Protein AF-A0A101JS19-F1 (afdb_monomer_lite)

Secondary structure (DSSP, 8-state):
--PPPEEEEESSHHHHHHHHHHHT--TTTEEE-S-GGGGTT-SS-EEEEETTGGG-TTHHHHHHHHHHTT-

Structure (mmCIF, N/CA/C/O backbone):
data_AF-A0A101JS19-F1
#
_entry.id   AF-A0A101JS19-F1
#
loop_
_atom_site.group_PDB
_atom_site.id
_atom_site.type_symbol
_atom_site.label_atom_id
_atom_site.label_alt_id
_atom_site.label_comp_id
_atom_site.label_asym_id
_atom_site.label_entity_id
_atom_site.label_seq_id
_atom_site.pdbx_PDB_ins_code
_atom_site.Cartn_x
_atom_site.Cartn_y
_atom_site.Cartn_z
_atom_site.occupancy
_atom_site.B_iso_or_equiv
_atom_site.auth_seq_id
_atom_site.auth_comp_id
_atom_site.auth_asym_id
_atom_site.auth_atom_id
_atom_site.pdbx_PDB_model_num
ATOM 1 N N . MET A 1 1 ? -11.316 -19.391 3.819 1.00 41.59 1 MET A N 1
ATOM 2 C CA . MET A 1 1 ? -11.520 -18.235 2.922 1.00 41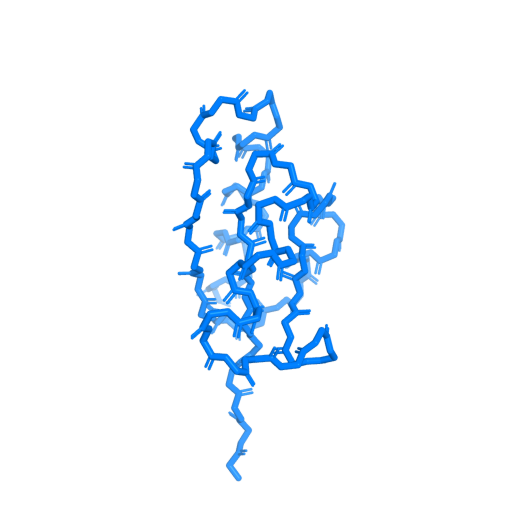.59 1 MET A CA 1
ATOM 3 C C . MET A 1 1 ? -10.243 -17.422 2.961 1.00 41.59 1 MET A C 1
ATOM 5 O O . MET A 1 1 ? -9.953 -16.862 4.007 1.00 41.59 1 MET A O 1
ATOM 9 N N . SER A 1 2 ? -9.431 -17.443 1.904 1.00 50.56 2 SER A N 1
ATOM 10 C CA . SER A 1 2 ? -8.240 -16.588 1.843 1.00 50.56 2 SER A CA 1
ATOM 11 C C . SER A 1 2 ? -8.706 -15.182 1.502 1.00 50.56 2 SER A C 1
ATOM 13 O O . SER A 1 2 ? -9.031 -14.898 0.352 1.00 50.56 2 SER A O 1
ATOM 15 N N . THR A 1 3 ? -8.844 -14.338 2.519 1.00 62.44 3 THR A N 1
ATOM 16 C CA . THR A 1 3 ? -9.091 -12.909 2.344 1.00 62.44 3 THR A CA 1
ATOM 17 C C . THR A 1 3 ? -7.946 -12.352 1.507 1.00 62.44 3 THR A C 1
ATOM 19 O O . THR A 1 3 ? -6.778 -12.564 1.836 1.00 62.44 3 THR A O 1
ATOM 22 N N . ALA A 1 4 ? -8.266 -11.713 0.382 1.00 70.94 4 ALA A N 1
ATOM 23 C CA . ALA A 1 4 ? -7.248 -11.066 -0.432 1.00 70.94 4 ALA A CA 1
ATOM 24 C C . ALA A 1 4 ? -6.512 -10.021 0.428 1.00 70.94 4 ALA A C 1
ATOM 26 O O . ALA A 1 4 ? -7.167 -9.329 1.215 1.00 70.94 4 ALA A O 1
ATOM 27 N N . PRO A 1 5 ? -5.180 -9.902 0.309 1.00 82.94 5 PRO A N 1
ATOM 28 C CA . PRO A 1 5 ? -4.434 -8.907 1.065 1.00 82.94 5 PRO A CA 1
ATOM 29 C C . PRO A 1 5 ? -4.935 -7.504 0.704 1.00 82.94 5 PRO A C 1
ATOM 31 O O . PRO A 1 5 ? -5.102 -7.183 -0.476 1.00 82.94 5 PRO A O 1
ATOM 34 N N . ILE A 1 6 ? -5.190 -6.676 1.717 1.00 88.62 6 ILE A N 1
ATOM 35 C CA . ILE A 1 6 ? -5.610 -5.286 1.523 1.00 88.62 6 ILE A CA 1
ATOM 36 C C . ILE A 1 6 ? -4.351 -4.436 1.401 1.00 88.62 6 ILE A C 1
ATOM 38 O O . ILE A 1 6 ? -3.560 -4.374 2.337 1.00 88.62 6 ILE A O 1
ATOM 42 N N . VAL A 1 7 ? -4.159 -3.771 0.267 1.00 90.62 7 VAL A N 1
ATOM 43 C CA . VAL A 1 7 ? -3.076 -2.804 0.075 1.00 90.62 7 VAL A CA 1
ATOM 44 C C . VAL A 1 7 ? -3.613 -1.407 0.336 1.00 90.62 7 VAL A C 1
ATOM 46 O O . VAL A 1 7 ? -4.539 -0.960 -0.337 1.00 90.62 7 VAL A O 1
ATOM 49 N N . LEU A 1 8 ? -3.007 -0.705 1.288 1.00 92.06 8 LEU A N 1
ATOM 50 C CA . LEU A 1 8 ? -3.368 0.658 1.651 1.00 92.06 8 LEU A CA 1
ATOM 51 C C . LEU A 1 8 ? -2.359 1.651 1.064 1.00 92.06 8 LEU A C 1
ATOM 53 O O . LEU A 1 8 ? -1.178 1.636 1.422 1.00 92.06 8 LEU A O 1
ATOM 57 N N . ILE A 1 9 ? 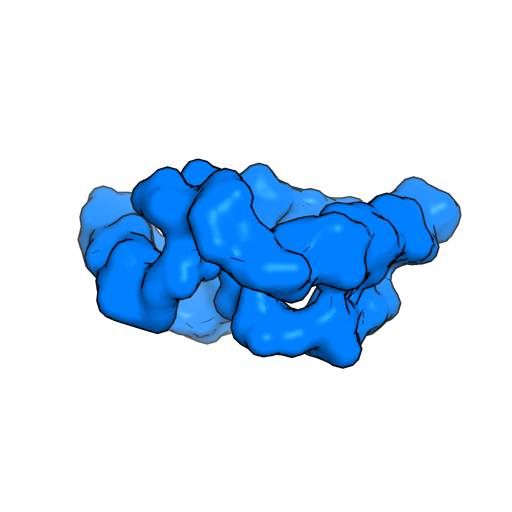-2.831 2.539 0.192 1.00 91.81 9 ILE A N 1
ATOM 58 C CA . ILE A 1 9 ? -2.050 3.634 -0.387 1.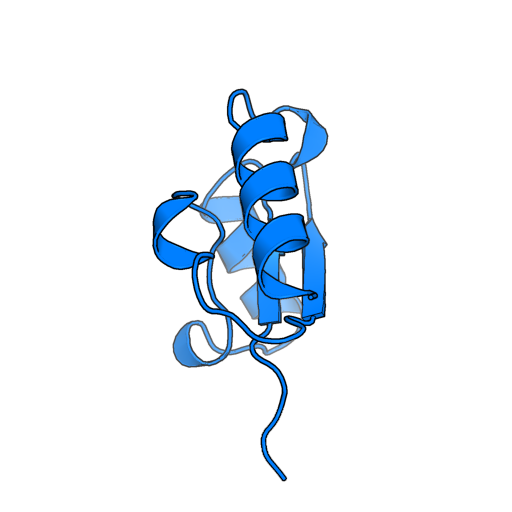00 91.81 9 ILE A CA 1
ATOM 59 C C . ILE A 1 9 ? -2.485 4.932 0.294 1.00 91.81 9 ILE A C 1
ATOM 61 O O . ILE A 1 9 ? -3.588 5.419 0.052 1.00 91.81 9 ILE A O 1
ATOM 65 N N . ALA A 1 10 ? -1.616 5.488 1.138 1.00 91.88 10 ALA A N 1
ATOM 66 C CA . ALA A 1 10 ? -1.797 6.796 1.768 1.00 91.88 10 ALA A CA 1
ATOM 67 C C . ALA A 1 10 ? -0.625 7.719 1.427 1.00 91.88 10 ALA A C 1
ATOM 69 O O . ALA A 1 10 ? 0.463 7.224 1.117 1.00 91.88 10 ALA A O 1
ATOM 70 N N . GLY A 1 11 ? -0.837 9.036 1.494 1.00 88.12 11 GLY A N 1
ATOM 71 C CA . GLY A 1 11 ? 0.226 10.028 1.318 1.00 88.12 11 GLY A CA 1
ATOM 72 C C . GLY A 1 11 ? 1.237 9.997 2.465 1.00 88.12 11 GLY A C 1
ATOM 73 O O . GLY A 1 11 ? 2.428 10.208 2.254 1.00 88.12 11 GLY A O 1
ATOM 74 N N . THR A 1 12 ? 0.784 9.659 3.674 1.00 87.00 12 THR A N 1
ATOM 75 C CA . THR A 1 12 ? 1.640 9.496 4.855 1.00 87.00 12 THR A CA 1
ATOM 76 C C . THR A 1 12 ? 1.255 8.282 5.704 1.00 87.00 12 THR A C 1
ATOM 78 O O . THR A 1 12 ? 0.108 7.832 5.720 1.00 87.00 12 THR A O 1
ATOM 81 N N . THR A 1 13 ? 2.203 7.787 6.507 1.00 84.94 13 THR A N 1
ATOM 82 C CA . THR A 1 13 ? 1.943 6.716 7.486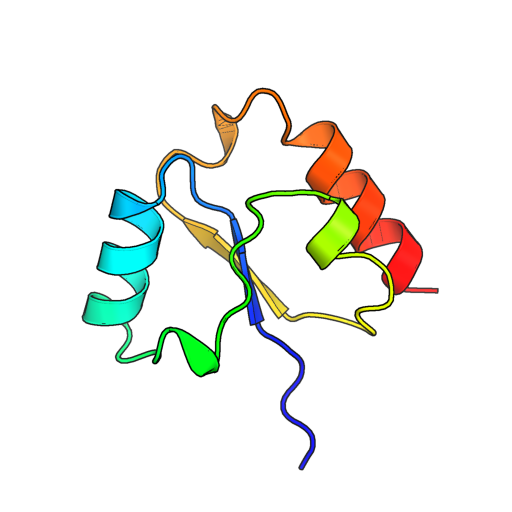 1.00 84.94 13 THR A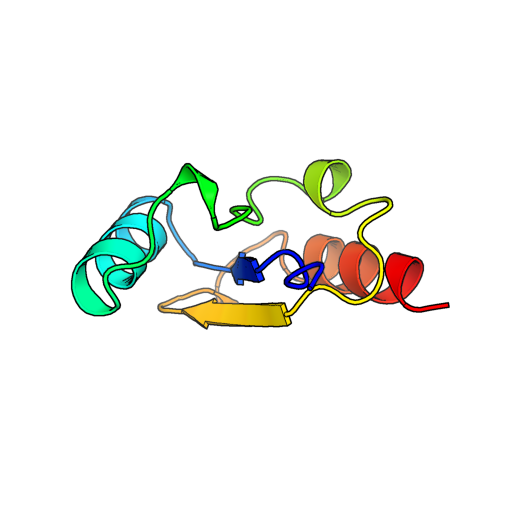 CA 1
ATOM 83 C C . THR A 1 13 ? 0.888 7.124 8.522 1.00 84.94 13 THR A C 1
ATOM 85 O O . THR A 1 13 ? 0.155 6.273 9.021 1.00 84.94 13 THR A O 1
ATOM 88 N N . ALA A 1 14 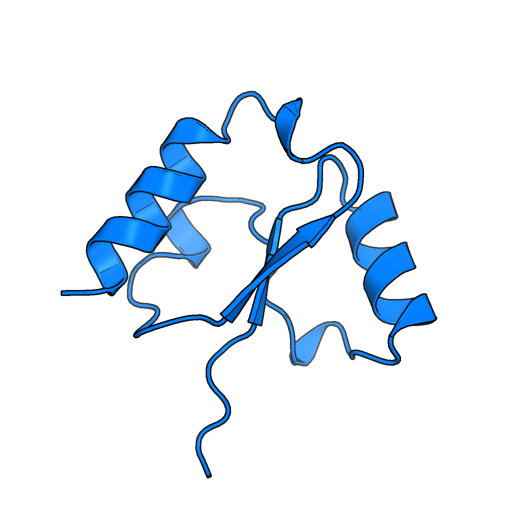? 0.780 8.419 8.839 1.00 88.50 14 ALA A N 1
ATOM 89 C CA . ALA A 1 14 ? -0.225 8.932 9.765 1.00 88.50 14 ALA A CA 1
ATOM 90 C C . ALA A 1 14 ? -1.647 8.782 9.198 1.00 88.50 14 ALA A C 1
ATOM 92 O O . ALA A 1 14 ? -2.521 8.261 9.888 1.00 88.50 14 ALA A O 1
ATOM 93 N N . GLU A 1 15 ? -1.855 9.147 7.929 1.00 90.31 15 GLU A N 1
ATOM 94 C CA . GLU A 1 15 ? -3.132 8.944 7.227 1.00 90.31 15 GLU A CA 1
ATOM 95 C C . GLU A 1 15 ? -3.505 7.453 7.165 1.00 90.31 15 GLU A C 1
ATOM 97 O O . GLU A 1 15 ? -4.653 7.082 7.405 1.00 90.31 15 GLU A O 1
ATOM 102 N N . ALA A 1 16 ? -2.525 6.578 6.917 1.00 88.31 16 ALA A N 1
ATOM 103 C CA . ALA A 1 16 ? -2.735 5.133 6.925 1.00 88.31 16 ALA A CA 1
ATOM 104 C C . ALA A 1 16 ? -3.189 4.599 8.293 1.00 88.31 16 ALA A C 1
ATOM 106 O O . ALA A 1 16 ? -4.140 3.819 8.384 1.00 88.31 16 ALA A O 1
ATOM 107 N N . GLN A 1 17 ? -2.524 5.028 9.369 1.00 89.06 17 GLN A N 1
ATOM 108 C CA . GLN A 1 17 ? -2.890 4.646 10.732 1.00 89.06 17 GLN A CA 1
ATOM 109 C C . GLN A 1 17 ? -4.261 5.190 11.131 1.00 89.06 17 GLN A C 1
ATOM 111 O O . GLN A 1 17 ? -5.020 4.486 11.797 1.00 89.06 17 GLN A O 1
ATOM 116 N N . GLN A 1 18 ? -4.584 6.421 10.729 1.00 91.31 18 GLN A N 1
ATOM 117 C CA . GLN A 1 18 ? -5.893 7.013 10.973 1.00 91.31 18 GLN A CA 1
ATOM 118 C C . GLN A 1 18 ? -6.997 6.187 10.306 1.00 91.31 18 GLN A C 1
ATOM 120 O O . GLN A 1 18 ? -7.932 5.777 10.992 1.00 91.31 18 GLN A O 1
ATOM 125 N N . TYR A 1 19 ? -6.837 5.834 9.029 1.00 90.06 19 TYR A N 1
ATOM 126 C CA . TYR A 1 19 ? -7.802 4.994 8.322 1.00 90.06 19 TYR A CA 1
ATOM 127 C C . TYR A 1 19 ? -8.007 3.632 9.001 1.00 90.06 19 TYR A C 1
ATOM 129 O O . TYR A 1 19 ? -9.137 3.166 9.151 1.00 90.06 19 TYR A O 1
ATOM 137 N N . CYS A 1 20 ? -6.927 2.996 9.470 1.00 90.00 20 CYS A N 1
ATOM 138 C CA . CYS A 1 20 ? -7.028 1.731 10.203 1.00 90.00 20 CYS A CA 1
ATOM 139 C C . CYS A 1 20 ? -7.852 1.877 11.493 1.00 90.00 20 CYS A C 1
ATOM 141 O O . CYS A 1 20 ? -8.677 1.021 11.800 1.00 90.00 20 CYS A O 1
ATOM 143 N N . ARG A 1 21 ? -7.684 2.985 12.227 1.00 90.69 21 ARG A N 1
ATOM 144 C CA . ARG A 1 21 ? -8.471 3.270 13.440 1.00 90.69 21 ARG A CA 1
ATOM 145 C C . ARG A 1 21 ? -9.948 3.498 13.130 1.00 90.69 21 ARG A C 1
ATOM 147 O O . ARG A 1 21 ? -10.794 2.978 13.846 1.00 90.69 21 ARG A O 1
ATOM 154 N N . GLU A 1 22 ? -10.249 4.251 12.076 1.00 91.31 22 GLU A N 1
ATOM 155 C CA . GLU A 1 22 ? -11.622 4.592 11.676 1.00 91.31 22 GLU A CA 1
ATOM 156 C C . GLU A 1 22 ? -12.398 3.375 11.158 1.00 91.31 22 GLU A C 1
ATOM 158 O O . GLU A 1 22 ? -13.593 3.239 11.409 1.00 91.31 22 GLU A O 1
ATOM 163 N N . THR A 1 23 ? -11.715 2.468 10.460 1.00 89.06 23 THR A N 1
ATOM 164 C CA . THR A 1 23 ? -12.318 1.259 9.873 1.00 89.06 23 THR A CA 1
ATOM 165 C C . THR A 1 23 ? -12.280 0.041 10.794 1.00 89.06 23 THR A C 1
ATOM 167 O O . THR A 1 23 ? -12.894 -0.980 10.490 1.00 89.06 23 THR A O 1
ATOM 170 N N . GLY A 1 24 ? -11.547 0.121 11.908 1.00 88.81 24 GLY A N 1
ATOM 171 C CA . GLY A 1 24 ? -11.281 -1.020 12.783 1.00 88.81 24 GLY A CA 1
ATOM 172 C C . GLY A 1 24 ? -10.353 -2.074 12.165 1.00 88.81 24 GLY A C 1
ATOM 173 O O . GLY A 1 24 ? -10.225 -3.166 12.722 1.00 88.81 24 GLY A O 1
ATOM 174 N N . LEU A 1 25 ? -9.706 -1.774 11.032 1.00 87.88 25 LEU A N 1
ATOM 175 C CA . LEU A 1 25 ? -8.704 -2.647 10.425 1.00 87.88 25 LEU A CA 1
ATOM 176 C C . LEU A 1 25 ? -7.470 -2.728 11.323 1.00 87.88 25 LEU A C 1
ATOM 178 O O . LEU A 1 25 ? -6.973 -1.715 11.823 1.00 87.88 25 LEU A O 1
ATOM 182 N N . GLN A 1 26 ? -6.933 -3.935 11.506 1.00 84.00 26 GLN A N 1
ATOM 183 C CA . GLN A 1 26 ? -5.676 -4.072 12.226 1.00 84.00 26 GLN A CA 1
ATOM 184 C C . GLN A 1 26 ? -4.488 -3.850 11.286 1.00 84.00 26 GLN A C 1
ATOM 186 O O . GLN A 1 26 ? -4.521 -4.302 10.142 1.00 84.00 26 GLN A O 1
ATOM 191 N N . PRO A 1 27 ? -3.380 -3.260 11.772 1.00 77.38 27 PRO A N 1
ATOM 192 C CA . PRO A 1 27 ? -2.167 -3.066 10.973 1.00 77.38 27 PRO A CA 1
ATOM 193 C C . PRO A 1 27 ? -1.591 -4.352 10.362 1.00 77.38 27 PRO A C 1
ATOM 195 O O . PRO A 1 27 ? -0.884 -4.287 9.367 1.00 77.38 27 PRO A O 1
ATOM 198 N N . ARG A 1 28 ? -1.876 -5.518 10.956 1.00 81.25 28 ARG A N 1
ATOM 199 C CA . ARG A 1 28 ? -1.454 -6.835 10.445 1.00 81.25 28 ARG A CA 1
ATOM 200 C C . ARG A 1 28 ? -2.288 -7.341 9.264 1.00 81.25 28 ARG A C 1
ATOM 202 O O . ARG A 1 28 ? -1.836 -8.231 8.556 1.00 81.25 28 ARG A O 1
ATOM 209 N N . ASP A 1 29 ? -3.491 -6.799 9.086 1.00 83.38 29 ASP A N 1
ATOM 210 C CA . ASP A 1 29 ? -4.439 -7.209 8.045 1.00 83.38 29 ASP A CA 1
ATOM 211 C C . ASP A 1 29 ? -4.303 -6.342 6.780 1.00 83.38 29 ASP A C 1
ATOM 213 O O . ASP A 1 29 ? -4.941 -6.609 5.761 1.00 83.38 29 ASP A O 1
ATOM 217 N N . VAL A 1 30 ? -3.460 -5.304 6.837 1.00 87.19 30 VAL A N 1
ATOM 218 C CA . VAL A 1 30 ? -3.226 -4.353 5.751 1.00 87.19 30 VAL A CA 1
ATOM 219 C C . VAL A 1 30 ? -1.742 -4.278 5.404 1.00 87.19 30 VAL A C 1
ATOM 221 O O . VAL A 1 30 ? -0.870 -4.260 6.267 1.00 87.19 30 VAL A O 1
ATOM 224 N N . ILE A 1 31 ? -1.447 -4.193 4.114 1.00 88.88 31 ILE A N 1
ATOM 225 C CA . ILE A 1 31 ? -0.112 -3.942 3.585 1.00 88.88 31 ILE A CA 1
ATOM 226 C C . ILE A 1 31 ? -0.048 -2.466 3.234 1.00 88.88 31 ILE A C 1
ATOM 228 O O . ILE A 1 31 ? -0.706 -2.006 2.301 1.00 88.88 31 ILE A O 1
ATOM 232 N N . TYR A 1 32 ? 0.747 -1.706 3.978 1.00 88.25 32 TYR A N 1
ATOM 233 C CA . TYR A 1 32 ? 1.006 -0.326 3.602 1.00 88.25 32 TYR A CA 1
ATOM 234 C C . TYR A 1 32 ? 1.899 -0.294 2.358 1.00 88.25 32 TYR A C 1
ATOM 236 O O . TYR A 1 32 ? 2.967 -0.910 2.335 1.00 88.25 32 TYR A O 1
ATOM 244 N N . ALA A 1 33 ? 1.474 0.435 1.328 1.00 87.25 33 ALA A N 1
ATOM 245 C CA . ALA A 1 33 ? 2.233 0.618 0.097 1.00 87.25 33 ALA A CA 1
ATOM 246 C C . ALA A 1 33 ? 3.393 1.605 0.310 1.00 87.25 33 ALA A C 1
ATOM 248 O O . ALA A 1 33 ? 3.455 2.638 -0.340 1.00 87.25 33 ALA A O 1
ATOM 249 N N . SER A 1 34 ? 4.289 1.362 1.266 1.00 82.06 34 SER A N 1
ATOM 250 C CA . SER A 1 34 ? 5.472 2.205 1.510 1.00 82.06 34 SER A CA 1
ATOM 251 C C . SER A 1 34 ? 6.590 1.984 0.497 1.00 82.06 34 SER A C 1
ATOM 253 O O . SER A 1 34 ? 7.459 2.838 0.374 1.00 82.06 34 SER A O 1
ATOM 255 N N . ASN A 1 35 ? 6.605 0.837 -0.182 1.00 80.88 35 ASN A N 1
ATOM 256 C CA . ASN A 1 35 ? 7.635 0.479 -1.147 1.00 80.88 35 ASN A CA 1
ATOM 257 C C . ASN A 1 35 ? 7.040 -0.457 -2.218 1.00 80.88 35 ASN A C 1
ATOM 259 O O . ASN A 1 35 ? 6.371 -1.420 -1.847 1.00 80.88 35 ASN A O 1
ATOM 263 N N . PRO A 1 36 ? 7.310 -0.248 -3.518 1.00 79.00 36 PRO A N 1
ATOM 264 C CA . PRO A 1 36 ? 6.910 -1.171 -4.585 1.00 79.00 36 PRO A CA 1
ATOM 265 C C . PRO A 1 36 ? 7.284 -2.641 -4.325 1.00 79.00 36 PRO A C 1
ATOM 267 O O . PRO A 1 36 ? 6.513 -3.541 -4.650 1.00 79.00 36 PRO A O 1
ATOM 270 N N . VAL A 1 37 ? 8.421 -2.903 -3.665 1.00 80.75 37 VAL A N 1
ATOM 271 C CA . VAL A 1 37 ? 8.904 -4.256 -3.323 1.00 80.75 37 VAL A CA 1
ATOM 272 C C . VAL A 1 37 ? 7.893 -5.050 -2.491 1.00 80.75 37 VAL A C 1
ATOM 274 O O . VAL A 1 37 ? 7.753 -6.252 -2.701 1.00 80.75 37 VAL A O 1
ATOM 277 N N . THR A 1 38 ? 7.145 -4.404 -1.589 1.00 80.56 38 THR A N 1
ATOM 278 C CA . THR A 1 38 ? 6.148 -5.094 -0.747 1.00 80.56 38 THR A CA 1
ATOM 279 C C . THR A 1 38 ? 4.875 -5.467 -1.508 1.00 80.56 38 THR A C 1
ATOM 281 O O . THR A 1 38 ? 4.053 -6.224 -0.995 1.00 80.56 38 THR A O 1
ATOM 284 N N . LEU A 1 39 ? 4.715 -4.948 -2.729 1.00 83.25 39 LEU A N 1
ATOM 285 C CA . LEU A 1 39 ? 3.555 -5.169 -3.590 1.00 83.25 39 LEU A CA 1
ATOM 286 C C . LEU A 1 39 ? 3.798 -6.285 -4.616 1.00 83.25 39 LEU A C 1
ATOM 288 O O . LEU A 1 39 ? 2.844 -6.861 -5.141 1.00 83.25 39 LEU A O 1
ATOM 292 N N . HIS A 1 40 ? 5.062 -6.627 -4.882 1.00 78.94 40 HIS A N 1
ATOM 293 C CA . HIS A 1 40 ? 5.411 -7.710 -5.796 1.00 78.94 40 HIS A CA 1
ATOM 294 C C . HIS A 1 40 ? 4.927 -9.070 -5.273 1.00 78.94 40 HIS A C 1
ATOM 296 O O . HIS A 1 40 ? 5.125 -9.431 -4.115 1.00 78.94 40 HIS A O 1
ATOM 302 N N . GLY A 1 41 ? 4.306 -9.856 -6.157 1.00 74.88 41 GLY A N 1
ATOM 303 C CA . GLY A 1 41 ? 3.818 -11.204 -5.844 1.00 74.88 41 GLY A CA 1
ATOM 304 C C . GLY A 1 41 ? 2.447 -11.254 -5.162 1.00 74.88 41 GLY A C 1
ATOM 305 O O . GLY A 1 41 ? 1.924 -12.350 -4.945 1.00 74.88 41 GLY A O 1
ATOM 306 N N . LEU A 1 42 ? 1.826 -10.105 -4.868 1.00 81.00 42 LEU A N 1
ATOM 307 C CA . LEU A 1 42 ? 0.449 -10.063 -4.384 1.00 81.00 42 LEU A CA 1
ATOM 308 C C . LEU A 1 42 ? -0.509 -10.450 -5.513 1.00 81.00 42 LEU A C 1
ATOM 310 O O . LEU A 1 42 ? -0.636 -9.742 -6.509 1.00 81.00 42 LEU A O 1
ATOM 314 N N . ARG A 1 43 ? -1.221 -11.567 -5.343 1.00 78.06 43 ARG A N 1
ATOM 315 C CA . ARG A 1 43 ? -2.271 -11.980 -6.279 1.00 78.06 43 ARG A CA 1
ATOM 316 C C . ARG A 1 43 ? -3.571 -11.259 -5.951 1.00 78.06 43 ARG A C 1
ATOM 318 O O . ARG A 1 43 ? -4.195 -11.564 -4.937 1.00 78.06 43 ARG A O 1
ATOM 325 N N . ARG A 1 44 ? -3.993 -10.354 -6.840 1.00 78.50 44 ARG A N 1
ATOM 326 C CA . ARG A 1 44 ? -5.273 -9.620 -6.762 1.00 78.50 44 ARG A CA 1
ATOM 327 C C . ARG A 1 44 ? -5.527 -8.954 -5.394 1.00 78.50 44 ARG A C 1
ATOM 329 O O . ARG A 1 44 ? -6.542 -9.252 -4.759 1.00 78.50 44 ARG A O 1
ATOM 336 N N . PRO A 1 45 ? -4.625 -8.080 -4.914 1.00 86.62 45 PRO A N 1
ATOM 337 C CA . PRO A 1 45 ? -4.864 -7.357 -3.673 1.00 86.62 45 PRO A CA 1
ATOM 338 C C . PRO A 1 45 ? -6.080 -6.431 -3.791 1.00 86.62 45 PRO A C 1
ATOM 340 O O . PRO A 1 45 ? -6.343 -5.851 -4.847 1.00 86.62 45 PRO A O 1
ATOM 343 N N . ALA A 1 46 ? -6.797 -6.246 -2.685 1.00 87.62 46 ALA A N 1
ATOM 344 C CA . ALA A 1 46 ? -7.801 -5.195 -2.582 1.00 87.62 46 ALA A CA 1
ATOM 345 C C . ALA A 1 46 ? -7.087 -3.862 -2.329 1.00 87.62 46 ALA A C 1
ATOM 347 O O . ALA A 1 46 ? -6.496 -3.670 -1.270 1.00 87.62 46 ALA A O 1
ATOM 348 N N . VAL A 1 47 ? -7.109 -2.949 -3.300 1.00 89.44 47 VAL A N 1
ATOM 349 C CA . VAL A 1 47 ? -6.411 -1.661 -3.191 1.00 89.44 47 VAL A CA 1
ATOM 350 C C . VAL A 1 47 ? -7.341 -0.607 -2.605 1.00 89.44 47 VAL A C 1
ATOM 352 O O . VAL A 1 47 ? -8.404 -0.325 -3.156 1.00 89.44 47 VAL A O 1
ATOM 355 N N . VAL A 1 48 ? -6.907 0.014 -1.514 1.00 91.19 48 VAL A N 1
ATOM 356 C CA . VAL A 1 48 ? -7.616 1.087 -0.822 1.00 91.19 48 VAL A CA 1
ATOM 357 C C . VAL A 1 48 ? -6.742 2.336 -0.842 1.00 91.19 48 VAL A C 1
ATOM 359 O O . VAL A 1 48 ? -5.592 2.314 -0.407 1.00 91.19 48 VAL A O 1
ATOM 362 N N . ARG A 1 49 ? -7.285 3.432 -1.372 1.00 92.44 49 ARG A N 1
ATOM 363 C CA . ARG A 1 49 ? -6.596 4.719 -1.509 1.00 92.44 49 ARG A CA 1
ATOM 364 C C . ARG A 1 49 ? -7.171 5.709 -0.503 1.00 92.44 49 ARG A C 1
ATOM 366 O O . ARG A 1 49 ? -8.389 5.866 -0.449 1.00 92.44 49 ARG A O 1
ATOM 373 N N . VAL A 1 50 ? -6.320 6.354 0.292 1.00 90.69 50 VAL A N 1
ATOM 374 C CA . VAL A 1 50 ? -6.748 7.212 1.411 1.00 90.69 50 VAL A CA 1
ATOM 375 C C . VAL A 1 50 ? -5.934 8.498 1.491 1.00 90.69 50 VAL A C 1
ATOM 377 O O . VAL A 1 50 ? -4.773 8.535 1.085 1.00 90.69 50 VAL A O 1
ATOM 380 N N . GLY A 1 51 ? -6.554 9.555 2.021 1.00 89.50 51 GLY A N 1
ATOM 381 C CA . GLY A 1 51 ? -5.911 10.852 2.231 1.00 89.50 51 GLY A CA 1
ATOM 382 C C . GLY A 1 51 ? -5.240 11.392 0.967 1.00 89.50 51 GLY A C 1
ATOM 383 O O . GLY A 1 51 ? -5.805 11.353 -0.127 1.00 89.50 51 GLY A O 1
ATOM 384 N N . SER A 1 52 ? -4.002 11.846 1.123 1.00 91.19 52 SER A N 1
ATOM 385 C CA . SER A 1 52 ? -3.217 12.542 0.102 1.00 91.19 52 SER A CA 1
ATOM 386 C C . SER A 1 52 ? -2.442 11.596 -0.828 1.00 91.19 52 SER A C 1
ATOM 388 O O . SER A 1 52 ? -1.371 11.939 -1.322 1.00 91.19 52 SER A O 1
ATOM 390 N N . TRP A 1 53 ? -2.959 10.389 -1.088 1.00 91.00 53 TRP A N 1
ATOM 391 C CA . TRP A 1 53 ? -2.284 9.355 -1.893 1.00 91.00 53 TRP A CA 1
ATOM 392 C C . TRP A 1 53 ? -1.851 9.825 -3.293 1.00 91.00 53 TRP A C 1
ATOM 394 O O . TRP A 1 53 ? -0.848 9.345 -3.812 1.00 91.00 53 TRP A O 1
ATOM 404 N N . GLN A 1 54 ? -2.573 10.778 -3.890 1.00 91.25 54 GLN A N 1
ATOM 405 C CA . GLN A 1 54 ? -2.265 11.359 -5.206 1.00 91.25 54 GLN A CA 1
ATOM 406 C C . GLN A 1 54 ? -0.996 12.217 -5.207 1.00 91.25 54 GLN A C 1
ATOM 408 O O . GLN A 1 54 ? -0.408 12.441 -6.257 1.00 91.25 54 GLN A O 1
ATOM 413 N N . GLN A 1 55 ? -0.582 12.716 -4.040 1.00 90.06 55 GLN A N 1
ATOM 414 C CA . GLN A 1 55 ? 0.589 13.582 -3.890 1.00 90.06 55 GLN A CA 1
ATOM 415 C C . GLN A 1 55 ? 1.888 12.791 -3.706 1.00 90.06 55 GLN A C 1
ATOM 417 O O . GLN A 1 55 ? 2.957 13.376 -3.539 1.00 90.06 55 GLN A O 1
ATOM 422 N N . ARG A 1 56 ? 1.806 11.458 -3.711 1.00 87.56 56 ARG A N 1
ATOM 423 C CA . ARG A 1 56 ? 2.968 10.596 -3.564 1.00 87.56 56 ARG A CA 1
ATOM 424 C C . ARG A 1 56 ? 3.881 10.683 -4.789 1.00 87.56 56 ARG A C 1
ATOM 426 O O . ARG A 1 56 ? 3.412 10.436 -5.899 1.00 87.56 56 ARG A O 1
ATOM 433 N N . PRO A 1 57 ? 5.184 10.948 -4.606 1.00 87.56 57 PRO A N 1
ATOM 434 C CA . PRO A 1 57 ? 6.128 10.986 -5.721 1.00 87.56 57 PRO A CA 1
ATOM 435 C C . PRO A 1 57 ? 6.358 9.600 -6.347 1.00 87.56 57 PRO A C 1
ATOM 437 O O . PRO A 1 57 ? 6.702 9.513 -7.518 1.00 87.56 57 PRO A O 1
ATOM 440 N N . ASP A 1 58 ? 6.137 8.530 -5.582 1.00 87.94 58 ASP A N 1
ATOM 441 C CA . ASP A 1 58 ? 6.325 7.124 -5.957 1.00 87.94 58 ASP A CA 1
ATOM 442 C C . ASP A 1 58 ? 5.019 6.431 -6.395 1.00 87.94 58 ASP A C 1
ATOM 444 O O . ASP A 1 58 ? 4.958 5.206 -6.505 1.00 87.94 58 ASP A O 1
ATOM 448 N N . LEU A 1 59 ? 3.947 7.198 -6.641 1.00 88.19 59 LEU A N 1
ATOM 449 C CA . LEU A 1 59 ? 2.637 6.647 -7.002 1.00 88.19 59 LEU A CA 1
ATOM 450 C C . LEU A 1 59 ? 2.693 5.797 -8.278 1.00 88.19 59 LEU A C 1
ATOM 452 O O . LEU A 1 59 ? 2.117 4.713 -8.313 1.00 88.19 59 LEU A O 1
ATOM 456 N N . ALA A 1 60 ? 3.405 6.271 -9.303 1.00 88.31 60 ALA A N 1
ATOM 457 C CA . ALA A 1 60 ? 3.525 5.562 -10.574 1.00 88.31 60 ALA A CA 1
ATOM 458 C C . ALA A 1 60 ? 4.182 4.180 -10.398 1.00 88.31 60 ALA A C 1
ATOM 460 O O . ALA A 1 60 ? 3.703 3.193 -10.958 1.00 88.31 60 ALA A O 1
ATOM 461 N N . ASP A 1 61 ? 5.226 4.091 -9.570 1.00 88.56 61 ASP A N 1
ATOM 462 C CA . ASP A 1 61 ? 5.912 2.832 -9.268 1.00 88.56 61 ASP A CA 1
ATOM 463 C C . ASP A 1 61 ? 5.013 1.866 -8.480 1.00 88.56 61 ASP A C 1
ATOM 465 O O . ASP A 1 61 ? 4.984 0.663 -8.750 1.00 88.56 61 ASP A O 1
ATOM 469 N N . ILE A 1 62 ? 4.229 2.390 -7.531 1.00 88.25 62 ILE A N 1
ATOM 470 C CA . ILE A 1 62 ? 3.244 1.616 -6.761 1.00 88.25 62 ILE A CA 1
ATOM 471 C C . ILE A 1 62 ? 2.164 1.035 -7.676 1.00 88.25 62 ILE A C 1
ATOM 473 O O . ILE A 1 62 ? 1.832 -0.147 -7.572 1.00 88.25 62 ILE A O 1
ATOM 477 N N . GLU A 1 63 ? 1.615 1.842 -8.585 1.00 86.19 63 GLU A N 1
ATOM 478 C CA . GLU A 1 63 ? 0.580 1.395 -9.521 1.00 86.19 63 GLU A CA 1
ATOM 479 C C . GLU A 1 63 ? 1.118 0.373 -10.531 1.00 86.19 63 GLU A C 1
ATOM 481 O O . GLU A 1 63 ? 0.444 -0.622 -10.825 1.00 86.19 63 GLU A O 1
ATOM 486 N N . ALA A 1 64 ? 2.358 0.550 -10.998 1.00 85.88 64 ALA A N 1
ATOM 487 C CA . ALA A 1 64 ? 3.035 -0.435 -11.833 1.00 85.88 64 ALA A CA 1
ATOM 488 C C . ALA A 1 64 ? 3.193 -1.779 -11.101 1.00 85.88 64 ALA A C 1
ATOM 490 O O . ALA A 1 64 ? 2.833 -2.825 -11.648 1.00 85.88 64 ALA A O 1
ATOM 491 N N . ALA A 1 65 ? 3.641 -1.766 -9.842 1.00 84.88 65 ALA A N 1
ATOM 492 C CA . ALA A 1 65 ? 3.815 -2.982 -9.046 1.00 84.88 65 ALA A CA 1
ATOM 493 C C . ALA A 1 65 ? 2.488 -3.730 -8.800 1.00 84.88 65 ALA A C 1
ATOM 495 O O . ALA A 1 65 ? 2.445 -4.960 -8.869 1.00 84.88 65 ALA A O 1
ATOM 496 N N . LEU A 1 66 ? 1.388 -3.000 -8.590 1.00 82.69 66 LEU A N 1
ATOM 497 C CA . LEU A 1 66 ? 0.046 -3.578 -8.426 1.00 82.69 66 LEU A CA 1
ATOM 498 C C . LEU A 1 66 ? -0.505 -4.203 -9.716 1.00 82.69 66 LEU A C 1
ATOM 500 O O . LEU A 1 66 ? -1.246 -5.189 -9.671 1.00 82.69 66 LEU A O 1
ATOM 504 N N . THR A 1 67 ? -0.126 -3.656 -10.871 1.00 77.31 67 THR A N 1
ATOM 505 C CA . THR A 1 67 ? -0.567 -4.150 -12.183 1.00 77.31 67 THR A CA 1
ATOM 506 C C . THR A 1 67 ? 0.111 -5.477 -12.537 1.00 77.31 67 THR A C 1
ATOM 508 O O . THR A 1 67 ? -0.548 -6.398 -13.018 1.00 77.31 67 THR A O 1
ATOM 511 N N . VAL A 1 68 ? 1.405 -5.625 -12.230 1.00 63.00 68 VAL A N 1
ATOM 512 C CA . VAL A 1 68 ? 2.194 -6.832 -12.553 1.00 63.00 68 VAL A CA 1
ATOM 513 C C . VAL A 1 68 ? 1.725 -8.075 -11.776 1.00 63.00 68 VAL A C 1
ATOM 515 O O . VAL A 1 68 ? 1.831 -9.188 -12.282 1.00 63.00 68 VAL A O 1
ATOM 518 N N . GLY A 1 69 ? 1.155 -7.913 -10.577 1.00 54.97 69 GLY A N 1
ATOM 519 C CA . GLY A 1 69 ? 0.610 -9.018 -9.768 1.00 54.97 69 GLY A CA 1
ATOM 520 C C . GLY A 1 69 ? -0.796 -9.502 -10.163 1.00 54.97 69 GLY A C 1
ATOM 521 O O . GLY A 1 69 ? -1.326 -10.428 -9.542 1.00 54.97 69 GLY A O 1
ATOM 522 N N . SER A 1 70 ? -1.425 -8.874 -11.163 1.00 50.38 70 SER A N 1
ATOM 523 C CA . SER A 1 70 ? -2.813 -9.149 -11.573 1.00 50.38 70 SER A CA 1
ATOM 524 C C . SER A 1 70 ? -2.950 -10.087 -12.786 1.00 50.38 70 SER A C 1
ATOM 526 O O . SER A 1 70 ? -4.084 -10.376 -13.178 1.00 50.38 70 SER A O 1
ATOM 528 N N . ALA A 1 71 ? -1.829 -10.551 -13.355 1.00 42.56 71 ALA A N 1
ATOM 529 C CA . ALA A 1 71 ? -1.763 -11.451 -14.514 1.00 42.56 71 ALA A CA 1
ATOM 530 C C . ALA A 1 71 ? -1.749 -12.943 -14.131 1.00 42.56 71 ALA A C 1
ATOM 532 O O . ALA A 1 71 ? -1.110 -13.305 -13.115 1.00 42.56 71 ALA A O 1
#

Organism: NCBI:txid68262

Sequence (71 aa):
MSTAPIVLIAGTTAEAQQYCRETGLQPRDVIYASNPVTLHGLRRPAVVRVGSWQQRPDLADIEAALTVGSA

Radius of gyration: 11.6 Å; chains: 1; bounding box: 21×32×28 Å

pLDDT: mean 82.95, std 11.41, range [41.59, 92.44]

Foldseek 3Di:
DPDQQAEEQEQDPVQVVVVCVVVVNDPVSHHYPPDLVSLAQRADHHYDYTDPSVPHPCNVSNVVSNVVNDD